Protein AF-A0A6B3GQD0-F1 (afdb_monomer_lite)

Structure (mmCIF, N/CA/C/O backbone):
data_AF-A0A6B3GQD0-F1
#
_entry.id   AF-A0A6B3GQD0-F1
#
loop_
_atom_site.group_PDB
_atom_site.id
_atom_site.type_symbol
_atom_site.label_atom_id
_atom_site.label_alt_id
_atom_site.label_comp_id
_atom_site.label_asym_id
_atom_site.label_entity_id
_atom_site.label_seq_id
_atom_site.pdbx_PDB_ins_code
_atom_site.Cartn_x
_atom_site.Cartn_y
_atom_site.Cartn_z
_atom_site.occupancy
_atom_site.B_iso_or_equiv
_atom_site.auth_seq_id
_atom_site.auth_comp_id
_atom_site.auth_asym_id
_atom_site.auth_atom_id
_atom_site.pdbx_PDB_model_num
ATOM 1 N N . ASP A 1 1 ? 6.785 -3.599 -25.875 1.00 82.19 1 ASP A N 1
ATOM 2 C CA . ASP A 1 1 ? 7.015 -3.813 -24.430 1.00 82.19 1 ASP A CA 1
ATOM 3 C C . ASP A 1 1 ? 6.351 -2.743 -23.592 1.00 82.19 1 ASP A C 1
ATOM 5 O O . ASP A 1 1 ? 6.045 -1.674 -24.110 1.00 82.19 1 ASP A O 1
ATOM 9 N N . ALA A 1 2 ? 6.107 -3.035 -22.313 1.00 88.50 2 ALA A N 1
ATOM 10 C CA . ALA A 1 2 ? 5.593 -2.043 -21.376 1.00 88.50 2 ALA A CA 1
ATOM 11 C C . ALA A 1 2 ? 6.578 -0.868 -21.252 1.00 88.50 2 ALA A C 1
ATOM 13 O O . ALA A 1 2 ? 7.794 -1.078 -21.273 1.00 88.50 2 ALA A O 1
ATOM 14 N N . VAL A 1 3 ? 6.056 0.351 -21.131 1.00 95.31 3 VAL A N 1
ATOM 15 C CA . VAL A 1 3 ? 6.856 1.582 -20.969 1.00 95.31 3 VAL A CA 1
ATOM 16 C C . VAL A 1 3 ? 6.728 2.170 -19.569 1.00 95.31 3 VAL A C 1
ATOM 18 O O . VAL A 1 3 ? 7.648 2.821 -19.077 1.00 95.31 3 VAL A O 1
ATOM 21 N N . THR A 1 4 ? 5.599 1.916 -18.912 1.00 97.19 4 THR A N 1
ATOM 22 C CA . THR A 1 4 ? 5.364 2.279 -17.519 1.00 97.19 4 THR A CA 1
ATOM 23 C C . THR A 1 4 ? 4.686 1.128 -16.783 1.00 97.19 4 THR A C 1
ATOM 25 O O . THR A 1 4 ? 4.124 0.212 -17.391 1.00 97.19 4 THR A O 1
ATOM 28 N N . VAL A 1 5 ? 4.752 1.172 -15.457 1.00 97.50 5 VAL A N 1
ATOM 29 C CA . VAL A 1 5 ? 4.032 0.280 -14.552 1.00 97.50 5 VAL A CA 1
ATOM 30 C C . VAL A 1 5 ? 3.155 1.135 -13.650 1.00 97.50 5 VAL A C 1
ATOM 32 O O . VAL A 1 5 ? 3.593 2.143 -13.099 1.00 97.50 5 VAL A O 1
ATOM 35 N N . SER A 1 6 ? 1.903 0.736 -13.479 1.00 97.94 6 SER A N 1
ATOM 36 C CA . SER A 1 6 ? 1.034 1.296 -12.443 1.00 97.94 6 SER A CA 1
ATOM 37 C C . SER A 1 6 ? 0.806 0.256 -11.365 1.00 97.94 6 SER A C 1
ATOM 39 O O . SER A 1 6 ? 0.673 -0.922 -11.667 1.00 97.94 6 SER A O 1
ATOM 41 N N . ALA A 1 7 ? 0.735 0.667 -10.107 1.00 97.94 7 ALA A N 1
ATOM 42 C CA . ALA A 1 7 ? 0.482 -0.230 -8.996 1.00 97.94 7 ALA A CA 1
ATOM 43 C C . ALA A 1 7 ? -0.568 0.350 -8.050 1.00 97.94 7 ALA A C 1
ATOM 45 O O . ALA A 1 7 ? -0.645 1.561 -7.837 1.00 97.94 7 ALA A O 1
ATOM 46 N N . GLN A 1 8 ? -1.397 -0.520 -7.492 1.00 97.38 8 GLN A N 1
ATOM 47 C CA . GLN A 1 8 ? -2.456 -0.171 -6.554 1.00 97.38 8 GLN A CA 1
ATOM 48 C C . GLN A 1 8 ? -2.444 -1.151 -5.394 1.00 97.38 8 GLN A C 1
ATOM 50 O O . GLN A 1 8 ? -2.115 -2.322 -5.572 1.00 97.38 8 GLN A O 1
ATOM 55 N N . ALA A 1 9 ? -2.811 -0.675 -4.213 1.00 95.81 9 ALA A N 1
ATOM 56 C CA . ALA A 1 9 ? -3.029 -1.533 -3.065 1.00 95.81 9 ALA A CA 1
ATOM 57 C C . ALA A 1 9 ? -4.150 -0.995 -2.184 1.00 95.81 9 ALA A C 1
ATOM 59 O O . ALA A 1 9 ? -4.331 0.216 -2.051 1.00 95.81 9 ALA A O 1
ATOM 60 N N . ASN A 1 10 ? -4.856 -1.908 -1.539 1.00 94.12 10 ASN A N 1
ATOM 61 C CA . ASN A 1 10 ? -5.757 -1.630 -0.433 1.00 94.12 10 ASN A CA 1
ATOM 62 C C . ASN A 1 10 ? -5.255 -2.377 0.797 1.00 94.12 10 ASN A C 1
ATOM 64 O O . ASN A 1 10 ? -4.751 -3.495 0.702 1.00 94.12 10 ASN A O 1
ATOM 68 N N . VAL A 1 11 ? -5.369 -1.721 1.946 1.00 94.62 11 VAL A N 1
ATOM 69 C CA . VAL A 1 11 ? -5.119 -2.315 3.258 1.00 94.62 11 VAL A CA 1
ATOM 70 C C . VAL A 1 11 ? -6.342 -2.046 4.100 1.00 94.62 11 VAL A C 1
ATOM 72 O O . VAL A 1 11 ? -6.678 -0.878 4.327 1.00 94.62 11 VAL A O 1
ATOM 75 N N . GLU A 1 12 ? -6.975 -3.117 4.551 1.00 93.12 12 GLU A N 1
ATOM 76 C CA . GLU A 1 12 ? -8.096 -3.065 5.472 1.00 93.12 12 GLU A CA 1
ATOM 77 C C . GLU A 1 12 ? -7.634 -3.409 6.884 1.00 93.12 12 GLU A C 1
ATOM 79 O O . GLU A 1 12 ? -6.875 -4.357 7.108 1.00 93.12 12 GLU A O 1
ATOM 84 N N . LEU A 1 13 ? -8.043 -2.567 7.827 1.00 91.00 13 LEU A N 1
ATOM 85 C CA . LEU A 1 13 ? -7.645 -2.624 9.221 1.00 91.00 13 LEU A CA 1
ATOM 86 C C . LEU A 1 13 ? -8.886 -2.592 10.102 1.00 91.00 13 LEU A C 1
ATOM 88 O O . LEU A 1 13 ? -9.782 -1.780 9.886 1.00 91.00 13 LEU A O 1
ATOM 92 N N . THR A 1 14 ? -8.894 -3.392 11.158 1.00 87.31 14 THR A N 1
ATOM 93 C CA . THR A 1 14 ? -9.981 -3.396 12.145 1.00 87.31 14 THR A CA 1
ATOM 94 C C . THR A 1 14 ? -9.409 -3.188 13.537 1.00 87.31 14 THR A C 1
ATOM 96 O O . THR A 1 14 ? -8.374 -3.767 13.873 1.00 87.31 14 THR A O 1
ATOM 99 N N . THR A 1 15 ? -10.070 -2.368 14.358 1.00 86.50 15 THR A N 1
ATOM 100 C CA . THR A 1 15 ? -9.661 -2.158 15.754 1.00 86.50 15 THR A CA 1
ATOM 101 C C . THR A 1 15 ? -10.018 -3.359 16.633 1.00 86.50 15 THR A C 1
ATOM 103 O O . THR A 1 15 ? -11.039 -4.017 16.456 1.00 86.50 15 THR A O 1
ATOM 106 N N . CYS A 1 16 ? -9.141 -3.645 17.592 1.00 81.50 16 CYS A N 1
ATOM 107 C CA . CYS A 1 16 ? -9.175 -4.812 18.467 1.00 81.50 16 CYS A CA 1
ATOM 108 C C . CYS A 1 16 ? -9.354 -4.394 19.933 1.00 81.50 16 CYS A C 1
ATOM 110 O O . CYS A 1 16 ? -8.446 -4.581 20.744 1.00 81.50 16 CYS A O 1
ATOM 112 N N . TYR A 1 17 ? -10.488 -3.796 20.292 1.00 78.44 17 TYR A N 1
ATOM 113 C CA . TYR A 1 17 ? -10.775 -3.485 21.697 1.00 78.44 17 TYR A CA 1
ATOM 114 C C . TYR A 1 17 ? -11.616 -4.585 22.358 1.00 78.44 17 TYR A C 1
ATOM 116 O O . TYR A 1 17 ? -12.281 -5.385 21.687 1.00 78.44 17 TYR A O 1
ATOM 124 N N . GLN A 1 18 ? -11.577 -4.631 23.692 1.00 75.06 18 GLN A N 1
ATOM 125 C CA . GLN A 1 18 ? -12.313 -5.613 24.490 1.00 75.06 18 GLN A CA 1
ATOM 126 C C . GLN A 1 18 ? -13.819 -5.595 24.172 1.00 75.06 18 GLN A C 1
ATOM 128 O O . GLN A 1 18 ? -14.444 -4.538 24.149 1.00 75.06 18 GLN A O 1
ATOM 133 N N . GLY A 1 19 ? -14.405 -6.778 23.965 1.00 71.00 19 GLY A N 1
ATOM 134 C CA . GLY A 1 19 ? -15.822 -6.938 23.615 1.00 71.00 19 GLY A CA 1
ATOM 135 C C . GLY A 1 19 ? -16.091 -7.095 22.115 1.00 71.00 19 GLY A C 1
ATOM 136 O O . GLY A 1 19 ? -17.223 -7.385 21.739 1.00 71.00 19 GLY A O 1
ATOM 137 N N . THR A 1 20 ? -15.068 -6.971 21.264 1.00 72.06 20 THR A N 1
ATOM 138 C CA . THR A 1 20 ? -15.163 -7.305 19.834 1.00 72.06 20 THR A CA 1
ATOM 139 C C . THR A 1 20 ? -14.642 -8.721 19.569 1.00 72.06 20 THR A C 1
ATOM 141 O O . THR A 1 20 ? -13.646 -9.146 20.153 1.00 72.06 20 THR A O 1
ATOM 144 N N . ALA A 1 21 ? -15.294 -9.460 18.667 1.00 73.81 21 ALA A N 1
ATOM 145 C CA . ALA A 1 21 ? -14.831 -10.779 18.208 1.00 73.81 21 ALA A CA 1
ATOM 146 C C . ALA A 1 21 ? -13.751 -10.685 17.110 1.00 73.81 21 ALA A C 1
ATOM 148 O O . ALA A 1 21 ? -13.367 -11.685 16.508 1.00 73.81 21 ALA A O 1
ATOM 149 N N . SER A 1 22 ? -13.288 -9.470 16.812 1.00 67.75 22 SER A N 1
ATOM 150 C CA . SER A 1 22 ? -12.495 -9.170 15.626 1.00 67.75 22 SER A CA 1
ATOM 151 C C . SER A 1 22 ? -11.075 -9.725 15.682 1.00 67.75 22 SER A C 1
ATOM 153 O O . SER A 1 22 ? -10.498 -9.959 14.621 1.00 67.75 22 SER A O 1
ATOM 155 N N . CYS A 1 23 ? -10.506 -9.932 16.874 1.00 71.56 23 CYS A N 1
ATOM 156 C CA . CYS A 1 23 ? -9.085 -10.236 17.056 1.00 71.56 23 CYS A CA 1
ATOM 157 C C . CYS A 1 23 ? -8.861 -11.429 17.991 1.00 71.56 23 CYS A C 1
ATOM 159 O O . CYS A 1 23 ? -9.716 -11.768 18.808 1.00 71.56 23 CYS A O 1
ATOM 161 N N . ALA A 1 24 ? -7.713 -12.095 17.841 1.00 67.81 24 ALA A N 1
ATOM 162 C CA . ALA A 1 24 ? -7.406 -13.310 18.588 1.00 67.81 24 ALA A CA 1
ATOM 163 C C . ALA A 1 24 ? -7.325 -13.039 20.099 1.00 67.81 24 ALA A C 1
ATOM 165 O O . ALA A 1 24 ? -6.769 -12.030 20.529 1.00 67.81 24 ALA A O 1
ATOM 166 N N . SER A 1 25 ? -7.800 -13.989 20.908 1.00 64.06 25 SER A N 1
ATOM 167 C CA . SER A 1 25 ? -7.776 -13.911 22.379 1.00 64.06 25 SER A CA 1
ATOM 168 C C . SER A 1 25 ? -6.368 -13.808 22.976 1.00 64.06 25 SER A C 1
ATOM 170 O O . SER A 1 25 ? -6.216 -13.361 24.108 1.00 64.06 25 SER A O 1
ATOM 172 N N . ALA A 1 26 ? -5.341 -14.208 22.220 1.00 66.19 26 ALA A N 1
ATOM 173 C CA . ALA A 1 26 ? -3.937 -14.114 22.613 1.00 66.19 26 ALA A CA 1
ATOM 174 C C . ALA A 1 26 ? -3.324 -12.712 22.407 1.00 66.19 26 ALA A C 1
ATOM 176 O O . ALA A 1 26 ? -2.175 -12.487 22.782 1.00 66.19 26 ALA A O 1
ATOM 177 N N . MET A 1 27 ? -4.048 -11.773 21.791 1.00 64.94 27 MET A N 1
ATOM 178 C CA . MET A 1 27 ? -3.584 -10.394 21.632 1.00 64.94 27 MET A CA 1
ATOM 179 C C . MET A 1 27 ? -3.846 -9.595 22.911 1.00 64.94 27 MET A C 1
ATOM 181 O O . MET A 1 27 ? -4.809 -9.854 23.631 1.00 64.94 27 MET A O 1
ATOM 185 N N . GLN A 1 28 ? -3.000 -8.600 23.193 1.00 63.53 28 GLN A N 1
ATOM 186 C CA . GLN A 1 28 ? -3.246 -7.664 24.291 1.00 63.53 28 GLN A CA 1
ATOM 187 C C . GLN A 1 28 ? -4.587 -6.958 24.061 1.00 63.53 28 GLN A C 1
ATOM 189 O O . GLN A 1 28 ? -4.739 -6.180 23.121 1.00 63.53 28 GLN A O 1
ATOM 194 N N . ALA A 1 29 ? -5.565 -7.272 24.908 1.00 64.88 29 ALA A N 1
ATOM 195 C CA . ALA A 1 29 ? -6.868 -6.636 24.894 1.00 64.88 29 ALA A CA 1
ATOM 196 C C . ALA A 1 29 ? -6.781 -5.319 25.666 1.00 64.88 29 ALA A C 1
ATOM 198 O O . ALA A 1 29 ? -6.451 -5.303 26.852 1.00 64.88 29 ALA A O 1
ATOM 199 N N . TYR A 1 30 ? -7.090 -4.217 24.991 1.00 69.31 30 TYR A N 1
ATOM 200 C CA . TYR A 1 30 ? -7.183 -2.906 25.617 1.00 69.31 30 TYR A CA 1
ATOM 201 C C . TYR A 1 30 ? -8.659 -2.518 25.797 1.00 69.31 30 TYR A C 1
ATOM 203 O O . TYR A 1 30 ? -9.490 -2.841 24.937 1.00 69.31 30 TYR A O 1
ATOM 211 N N . PRO A 1 31 ? -9.017 -1.824 26.894 1.00 73.44 31 PRO A N 1
ATOM 212 C CA . PRO A 1 31 ? -10.320 -1.185 27.005 1.00 73.44 31 PRO A CA 1
ATOM 213 C C . PRO A 1 31 ? -10.542 -0.209 25.846 1.00 73.44 31 PRO A C 1
ATOM 215 O O . PRO A 1 31 ? -9.596 0.390 25.325 1.00 73.44 31 PRO A O 1
ATOM 218 N N . ARG A 1 32 ? -11.804 -0.011 25.463 1.00 74.88 32 ARG A N 1
ATOM 219 C CA . ARG A 1 32 ? -12.193 1.006 24.477 1.00 74.88 32 ARG A CA 1
ATOM 220 C C . ARG A 1 32 ? -11.742 2.403 24.945 1.00 74.88 32 ARG A C 1
ATOM 222 O O . ARG A 1 32 ? -11.802 2.684 26.139 1.00 74.88 32 ARG A O 1
ATOM 229 N N . GLY A 1 33 ? -11.325 3.287 24.026 1.00 72.44 33 GLY A N 1
ATOM 230 C CA . GLY A 1 33 ? -11.123 4.705 24.386 1.00 72.44 33 GLY A CA 1
ATOM 231 C C . GLY A 1 33 ? -10.044 5.525 23.667 1.00 72.44 33 GLY A C 1
ATOM 232 O O . GLY A 1 33 ? -9.920 6.709 23.960 1.00 72.44 33 GLY A O 1
ATOM 233 N N . ARG A 1 34 ? -9.257 4.975 22.730 1.00 78.44 34 ARG A N 1
ATOM 234 C CA . ARG A 1 34 ? -8.294 5.776 21.947 1.00 78.44 34 ARG A CA 1
ATOM 235 C C . ARG A 1 34 ? -8.182 5.295 20.510 1.00 78.44 34 ARG A C 1
ATOM 237 O O . ARG A 1 34 ? -7.719 4.182 20.293 1.00 78.44 34 ARG A O 1
ATOM 244 N N . ASN A 1 35 ? -8.521 6.157 19.553 1.00 88.06 35 ASN A N 1
ATOM 245 C CA . ASN A 1 35 ? -8.350 5.899 18.120 1.00 88.06 35 ASN A CA 1
ATOM 246 C C . ASN A 1 35 ? -6.963 5.319 17.821 1.00 88.06 35 ASN A C 1
ATOM 248 O O . ASN A 1 35 ? -5.959 5.815 18.343 1.00 88.06 35 ASN A O 1
ATOM 252 N N . ALA A 1 36 ? -6.911 4.282 16.990 1.00 89.94 36 ALA A N 1
ATOM 253 C CA . ALA A 1 36 ? -5.647 3.735 16.527 1.00 89.94 36 ALA A CA 1
ATOM 254 C C . ALA A 1 36 ? -5.039 4.674 15.484 1.00 89.94 36 ALA A C 1
ATOM 256 O O . ALA A 1 36 ? -5.746 5.193 14.625 1.00 89.94 36 ALA A O 1
ATOM 257 N N . VAL A 1 37 ? -3.727 4.871 15.535 1.00 93.00 37 VAL A N 1
ATOM 258 C CA . VAL A 1 37 ? -2.980 5.564 14.485 1.00 93.00 37 VAL A CA 1
ATOM 259 C C . VAL A 1 37 ? -2.060 4.553 13.829 1.00 93.00 37 VAL A C 1
ATOM 261 O O . VAL A 1 37 ? -1.264 3.899 14.506 1.00 93.00 37 VAL A O 1
ATOM 264 N N . VAL A 1 38 ? -2.176 4.419 12.514 1.00 94.69 38 VAL A N 1
ATOM 265 C CA . VAL A 1 38 ? -1.403 3.475 11.711 1.00 94.69 38 VAL A CA 1
ATOM 266 C C . VAL A 1 38 ? -0.752 4.221 10.559 1.00 94.69 38 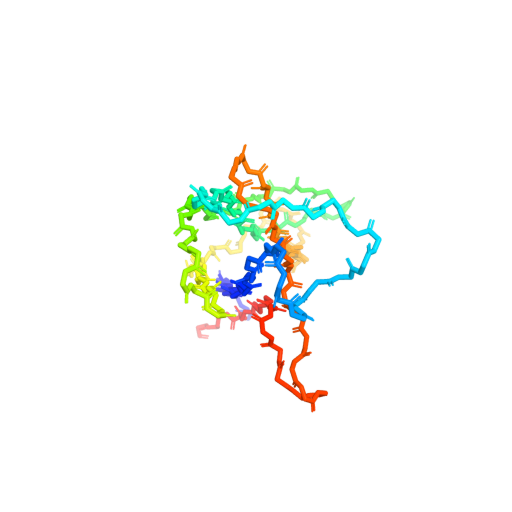VAL A C 1
ATOM 268 O O . VAL A 1 38 ? -1.419 4.940 9.821 1.00 94.69 38 VAL A O 1
ATOM 271 N N . HIS A 1 39 ? 0.547 4.015 10.385 1.00 96.75 39 HIS A N 1
ATOM 272 C CA . HIS A 1 39 ? 1.278 4.463 9.212 1.00 96.75 39 HIS A CA 1
ATOM 273 C C . HIS A 1 39 ? 1.304 3.343 8.174 1.00 96.75 39 HIS A C 1
ATOM 275 O O . HIS A 1 39 ? 1.653 2.201 8.487 1.00 96.75 39 HIS A O 1
ATOM 281 N N . THR A 1 40 ? 0.963 3.668 6.933 1.00 95.94 40 THR A N 1
ATOM 282 C CA . THR A 1 40 ? 1.022 2.743 5.798 1.00 95.94 40 THR A CA 1
ATOM 283 C C . THR A 1 40 ? 1.972 3.273 4.738 1.00 95.94 40 THR A C 1
ATOM 285 O O . THR A 1 40 ? 1.984 4.471 4.460 1.00 95.94 40 THR A O 1
ATOM 288 N N . ARG A 1 41 ? 2.761 2.386 4.128 1.00 96.88 41 ARG A N 1
ATOM 289 C CA . ARG A 1 41 ? 3.650 2.732 3.014 1.00 96.88 41 ARG A CA 1
ATOM 290 C C . ARG A 1 41 ? 3.595 1.661 1.938 1.00 96.88 41 ARG A C 1
ATOM 292 O O . ARG A 1 41 ? 3.847 0.493 2.209 1.00 96.88 41 ARG A O 1
ATOM 299 N N . PHE A 1 42 ? 3.270 2.072 0.725 1.00 97.81 42 PHE A N 1
ATOM 300 C CA . PHE A 1 42 ? 3.208 1.243 -0.466 1.00 97.81 42 PHE A CA 1
ATOM 301 C C . PHE A 1 42 ? 4.387 1.563 -1.373 1.00 97.81 42 PHE A C 1
ATOM 303 O O . PHE A 1 42 ? 4.638 2.734 -1.645 1.00 97.81 42 PHE A O 1
ATOM 310 N N . GLU A 1 43 ? 5.098 0.543 -1.836 1.00 98.12 43 GLU A N 1
ATOM 311 C CA . GLU A 1 43 ? 6.283 0.699 -2.670 1.00 98.12 43 GLU A CA 1
ATOM 312 C C . GLU 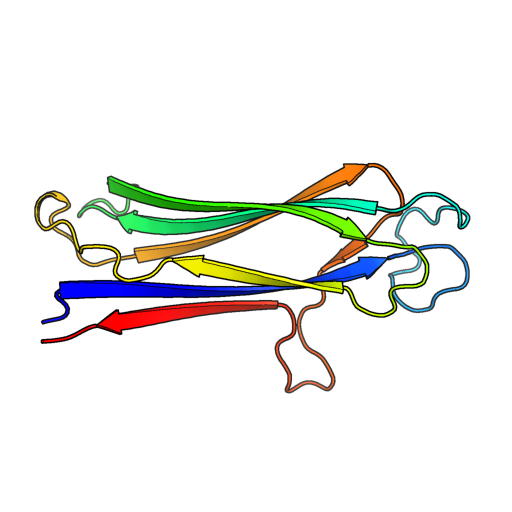A 1 43 ? 6.229 -0.203 -3.898 1.00 98.12 43 GLU A C 1
ATOM 314 O O . GLU A 1 43 ? 5.872 -1.381 -3.807 1.00 98.12 43 GLU A O 1
ATOM 319 N N . LEU A 1 44 ? 6.674 0.352 -5.023 1.00 98.38 44 LEU A N 1
ATOM 320 C CA . LEU A 1 44 ? 7.036 -0.374 -6.230 1.00 98.38 44 LEU A CA 1
ATOM 321 C C . LEU A 1 44 ? 8.544 -0.219 -6.434 1.00 98.38 44 LEU A C 1
ATOM 323 O O . LEU A 1 44 ? 9.042 0.895 -6.618 1.00 98.38 44 LEU A O 1
ATOM 327 N N . VAL A 1 45 ? 9.267 -1.334 -6.373 1.00 98.38 45 VAL A N 1
ATOM 328 C CA . VAL A 1 45 ? 10.728 -1.370 -6.468 1.00 98.38 45 VAL A CA 1
ATOM 329 C C . VAL A 1 45 ? 11.126 -2.079 -7.755 1.00 98.38 45 VAL A C 1
ATOM 331 O O . VAL A 1 45 ? 10.892 -3.276 -7.879 1.00 98.38 45 VAL A O 1
ATOM 334 N N . GLN A 1 46 ? 11.752 -1.376 -8.695 1.00 98.44 46 GLN A N 1
ATOM 335 C CA . GLN A 1 46 ? 12.413 -2.013 -9.831 1.00 98.44 46 GLN A CA 1
ATOM 336 C C . GLN A 1 46 ? 13.748 -2.590 -9.363 1.00 98.44 46 GLN A C 1
ATOM 338 O O . GLN A 1 46 ? 14.541 -1.901 -8.709 1.00 98.44 46 GLN A O 1
ATOM 343 N N . LEU A 1 47 ? 13.987 -3.857 -9.679 1.00 98.56 47 LEU A N 1
ATOM 344 C CA . LEU A 1 47 ? 15.218 -4.557 -9.338 1.00 98.56 47 LEU A CA 1
ATOM 345 C C . LEU A 1 47 ? 16.234 -4.432 -10.475 1.00 98.56 47 LEU A C 1
ATOM 347 O O . LEU A 1 47 ? 15.865 -4.238 -11.632 1.00 98.56 47 LEU A O 1
ATOM 351 N N . ASN A 1 48 ? 17.519 -4.541 -10.148 1.00 97.88 48 ASN A N 1
ATOM 352 C CA . ASN A 1 48 ? 18.571 -4.711 -11.146 1.00 97.88 48 ASN A CA 1
ATOM 353 C C . ASN A 1 48 ? 18.786 -6.193 -11.502 1.00 97.88 48 ASN A C 1
ATOM 355 O O . ASN A 1 48 ? 18.137 -7.078 -10.948 1.00 97.88 48 ASN A O 1
ATOM 359 N N . ALA A 1 49 ? 19.730 -6.474 -12.403 1.00 96.75 49 ALA A N 1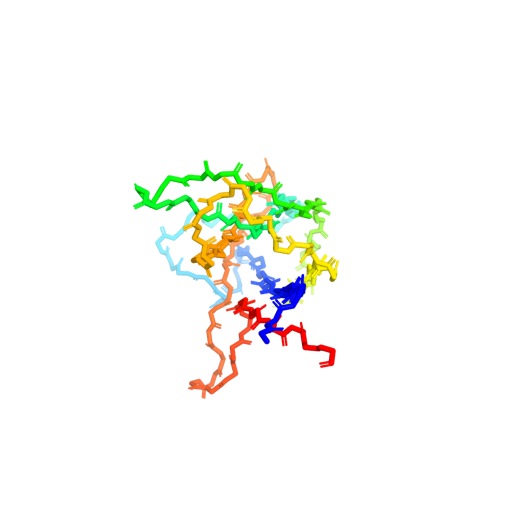
ATOM 360 C CA . ALA A 1 49 ? 20.083 -7.838 -12.822 1.00 96.75 49 ALA A CA 1
ATOM 361 C C . ALA A 1 49 ? 20.647 -8.746 -11.702 1.00 96.75 49 ALA A C 1
ATOM 363 O O . ALA A 1 49 ? 20.825 -9.938 -11.920 1.00 96.75 49 ALA A O 1
ATOM 364 N N . ALA A 1 50 ? 20.940 -8.198 -10.518 1.00 97.38 50 ALA A N 1
ATOM 365 C CA . ALA A 1 50 ? 21.388 -8.939 -9.337 1.00 97.38 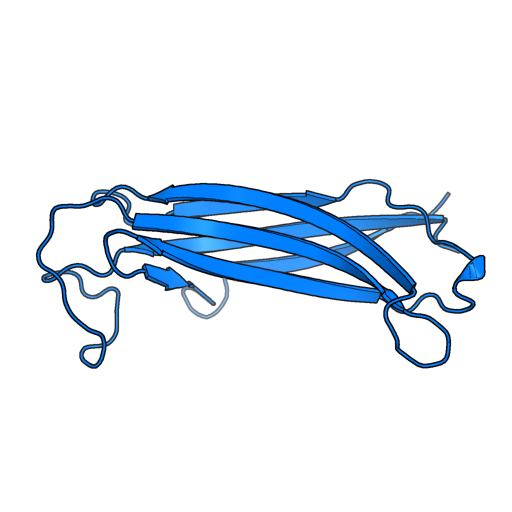50 ALA A CA 1
ATOM 366 C C . ALA A 1 50 ? 20.301 -9.011 -8.243 1.00 97.38 50 ALA A C 1
ATOM 368 O O . ALA A 1 50 ? 20.633 -9.192 -7.070 1.00 97.38 50 ALA A O 1
ATOM 369 N N . ASP A 1 51 ? 19.032 -8.789 -8.608 1.00 96.75 51 ASP A N 1
ATOM 370 C CA . ASP A 1 51 ? 17.854 -8.787 -7.727 1.00 96.75 51 ASP A CA 1
ATOM 371 C C . ASP A 1 51 ? 17.927 -7.799 -6.547 1.00 96.75 51 ASP A C 1
ATOM 373 O O . ASP A 1 51 ? 17.275 -7.962 -5.514 1.00 96.75 51 ASP A O 1
ATOM 377 N N . ARG A 1 52 ? 18.708 -6.720 -6.688 1.00 97.56 52 ARG A N 1
ATOM 378 C CA . ARG A 1 52 ? 18.787 -5.634 -5.699 1.00 97.56 52 ARG A CA 1
ATOM 379 C C . ARG A 1 52 ? 17.913 -4.467 -6.125 1.00 97.56 52 ARG A C 1
ATOM 381 O O . ARG A 1 52 ? 17.741 -4.219 -7.315 1.00 97.56 52 ARG A O 1
ATOM 388 N N . ALA A 1 53 ? 17.418 -3.707 -5.151 1.00 98.06 53 ALA A N 1
ATOM 389 C CA . ALA A 1 53 ? 16.677 -2.479 -5.422 1.00 98.06 53 ALA A CA 1
ATOM 390 C C . ALA A 1 53 ? 17.512 -1.517 -6.287 1.00 98.06 53 ALA A C 1
ATOM 392 O O . ALA A 1 53 ? 18.632 -1.162 -5.920 1.00 98.06 53 ALA A O 1
ATOM 393 N N . CYS A 1 54 ? 16.952 -1.106 -7.424 1.00 98.44 54 CYS A N 1
ATOM 394 C CA . CYS A 1 54 ? 17.543 -0.142 -8.348 1.00 98.44 54 CYS A CA 1
ATOM 395 C C . CYS A 1 54 ? 16.807 1.203 -8.283 1.00 98.44 54 CYS A C 1
ATOM 397 O O . CYS A 1 54 ? 17.419 2.241 -8.033 1.00 98.44 54 CYS A O 1
ATOM 399 N N . ARG A 1 55 ? 15.477 1.179 -8.442 1.00 98.06 55 ARG A N 1
ATOM 400 C CA . ARG A 1 55 ? 14.594 2.347 -8.308 1.00 98.06 55 ARG A CA 1
ATOM 401 C C . ARG A 1 55 ? 13.420 2.010 -7.409 1.00 98.06 55 ARG A C 1
ATOM 403 O O . ARG A 1 55 ? 12.840 0.938 -7.537 1.00 98.06 55 ARG A O 1
ATOM 410 N N . THR A 1 56 ? 13.048 2.943 -6.540 1.00 98.06 56 THR A N 1
ATOM 411 C CA . THR A 1 56 ? 11.916 2.786 -5.623 1.00 98.06 56 THR A CA 1
ATOM 412 C C . THR A 1 56 ? 10.983 3.971 -5.768 1.00 98.06 56 THR A C 1
ATOM 414 O O . THR A 1 56 ? 11.397 5.115 -5.593 1.00 98.06 56 THR A O 1
ATOM 417 N N . HIS A 1 57 ? 9.714 3.683 -6.028 1.00 98.25 57 HIS A N 1
ATOM 418 C CA . HIS A 1 57 ? 8.625 4.648 -5.960 1.00 98.25 57 HIS A CA 1
ATOM 419 C C . HIS A 1 57 ? 7.725 4.279 -4.790 1.00 98.25 57 HIS A C 1
ATOM 421 O O . HIS A 1 57 ? 7.477 3.097 -4.555 1.00 98.25 57 HIS A O 1
ATOM 427 N N . GLN A 1 58 ? 7.250 5.277 -4.044 1.00 97.75 58 GLN A N 1
ATOM 428 C CA . GLN A 1 58 ? 6.483 5.034 -2.829 1.00 97.75 58 GLN A CA 1
ATOM 429 C C . GLN A 1 58 ? 5.321 6.007 -2.647 1.00 97.75 58 GLN A C 1
ATOM 431 O O . GLN A 1 58 ? 5.386 7.161 -3.065 1.00 97.75 58 GLN A O 1
ATOM 436 N N . PHE A 1 59 ? 4.289 5.530 -1.963 1.00 97.44 59 PHE A N 1
ATOM 437 C CA . PHE A 1 59 ? 3.177 6.307 -1.435 1.00 97.44 59 PHE A CA 1
ATOM 438 C C . PHE A 1 59 ? 3.045 5.988 0.054 1.00 97.44 59 PHE A C 1
ATOM 440 O O . PHE A 1 59 ? 3.001 4.816 0.424 1.00 97.44 59 PHE A O 1
ATOM 447 N N . ALA A 1 60 ? 2.985 7.002 0.912 1.00 96.25 60 ALA A N 1
ATOM 448 C CA . ALA A 1 60 ? 2.847 6.819 2.353 1.00 96.25 60 ALA A CA 1
ATOM 449 C C . ALA A 1 60 ? 1.679 7.645 2.892 1.00 96.25 60 ALA A C 1
ATOM 451 O O . ALA A 1 60 ? 1.427 8.749 2.412 1.00 96.25 60 ALA A O 1
ATOM 452 N N . ALA A 1 61 ? 0.979 7.106 3.885 1.00 95.25 61 ALA A N 1
ATOM 453 C CA . ALA A 1 61 ? -0.156 7.762 4.516 1.00 95.25 61 ALA A CA 1
ATOM 454 C C . ALA A 1 61 ? -0.294 7.341 5.981 1.00 95.25 61 ALA A C 1
ATOM 456 O O . ALA A 1 61 ? -0.224 6.150 6.300 1.00 95.25 61 ALA A O 1
ATOM 457 N N . ASP A 1 62 ? -0.565 8.320 6.841 1.00 94.00 62 ASP A N 1
ATOM 458 C CA . ASP A 1 62 ? -1.038 8.093 8.203 1.00 94.00 62 ASP A CA 1
ATOM 459 C C . ASP A 1 62 ? -2.560 7.973 8.213 1.00 94.00 62 ASP A C 1
ATOM 461 O O . ASP A 1 62 ? -3.267 8.670 7.480 1.00 94.00 62 ASP A O 1
ATOM 465 N N . ARG A 1 63 ? -3.074 7.076 9.051 1.00 90.56 63 ARG A N 1
ATOM 466 C CA . ARG A 1 63 ? -4.506 6.834 9.208 1.00 90.56 63 ARG A CA 1
ATOM 467 C C . ARG A 1 63 ? -4.871 6.804 10.676 1.00 90.56 63 ARG A C 1
ATOM 469 O O . ARG A 1 63 ? -4.281 6.052 11.449 1.00 90.56 63 ARG A O 1
ATOM 476 N N . THR A 1 64 ? -5.888 7.578 11.021 1.00 91.69 64 THR A N 1
ATOM 477 C CA . THR A 1 64 ? -6.560 7.498 12.315 1.00 91.69 64 THR A CA 1
ATOM 478 C C . THR A 1 64 ? -7.802 6.637 12.148 1.00 91.69 64 THR A C 1
ATOM 480 O O . THR A 1 64 ? -8.703 6.993 11.393 1.00 91.69 64 THR A O 1
ATOM 483 N N . ILE A 1 65 ? -7.843 5.506 12.840 1.00 89.62 65 ILE A N 1
ATOM 484 C CA . ILE A 1 65 ? -8.966 4.574 12.844 1.00 89.62 65 ILE A CA 1
ATOM 485 C C . ILE A 1 65 ? -9.745 4.799 14.133 1.00 89.62 65 ILE A C 1
ATOM 487 O O . ILE A 1 65 ? -9.207 4.634 15.234 1.00 89.62 65 ILE A O 1
ATOM 491 N N . THR A 1 66 ? -10.997 5.216 13.989 1.00 84.75 66 THR A N 1
ATOM 492 C CA . THR A 1 66 ? -11.903 5.410 15.120 1.00 84.75 66 THR A CA 1
ATOM 493 C C . THR A 1 66 ? -12.354 4.069 15.691 1.00 84.75 66 THR A C 1
ATOM 495 O O . THR A 1 66 ? -12.290 3.030 15.034 1.00 84.75 66 THR A O 1
ATOM 498 N N . ASP A 1 67 ? -12.790 4.080 16.942 1.00 70.38 67 ASP A N 1
ATOM 499 C CA . ASP A 1 67 ? -13.269 2.896 17.658 1.00 70.38 67 ASP A CA 1
ATOM 500 C C . ASP A 1 67 ? -14.645 2.393 17.178 1.00 70.38 67 ASP A C 1
ATOM 502 O O . ASP A 1 67 ? -14.964 1.221 17.365 1.00 70.38 67 ASP A O 1
ATOM 506 N N . ASP A 1 68 ? -15.431 3.240 16.511 1.00 69.06 68 ASP A N 1
ATOM 507 C CA . ASP A 1 68 ? -16.674 2.844 15.830 1.00 69.06 68 ASP A CA 1
ATOM 508 C C . ASP A 1 68 ? -16.442 2.184 14.455 1.00 69.06 68 ASP A C 1
ATOM 510 O O . ASP A 1 68 ? -17.379 1.665 13.843 1.00 69.06 68 ASP A O 1
ATOM 514 N N . ALA A 1 69 ? -15.212 2.193 13.932 1.00 65.50 69 ALA A N 1
ATOM 515 C CA . ALA A 1 69 ? -14.926 1.606 12.628 1.00 65.50 69 ALA A CA 1
ATOM 516 C C . ALA A 1 69 ? -14.904 0.068 12.711 1.00 65.50 69 ALA A C 1
ATOM 518 O O . ALA A 1 69 ? -13.959 -0.524 13.235 1.00 65.50 69 ALA A O 1
ATOM 519 N N . HIS A 1 70 ? -15.932 -0.574 12.145 1.00 71.50 70 HIS A N 1
ATOM 520 C CA . HIS A 1 70 ? -16.011 -2.036 12.010 1.00 71.50 70 HIS A CA 1
ATOM 521 C C . HIS A 1 70 ? -14.994 -2.583 10.989 1.00 71.50 70 HIS A C 1
ATOM 523 O O . HIS A 1 70 ? -14.494 -3.683 11.180 1.00 71.50 70 HIS A O 1
ATOM 529 N N . HIS A 1 71 ? -14.654 -1.788 9.963 1.00 83.19 71 HIS A N 1
ATOM 530 C CA . HIS A 1 71 ? -13.573 -2.014 8.996 1.00 83.19 71 HIS A CA 1
ATOM 531 C C . HIS A 1 71 ? -13.071 -0.661 8.475 1.00 83.19 71 HIS A C 1
ATOM 533 O O . HIS A 1 71 ? -13.869 0.178 8.051 1.00 83.19 71 HIS A O 1
ATOM 539 N N . ALA A 1 72 ? -11.760 -0.428 8.497 1.00 89.00 72 ALA A N 1
ATOM 540 C CA . ALA A 1 72 ? -11.129 0.786 7.992 1.00 89.00 72 ALA A CA 1
ATOM 541 C C . ALA A 1 72 ? -10.209 0.453 6.818 1.00 89.00 72 ALA A C 1
ATOM 543 O O . ALA A 1 72 ? -9.078 -0.007 6.988 1.00 89.00 72 ALA A O 1
ATOM 544 N N . VAL A 1 73 ? -10.701 0.717 5.610 1.00 91.50 73 VAL A N 1
ATOM 545 C CA . VAL A 1 73 ? -9.940 0.530 4.376 1.00 91.50 73 VAL A CA 1
ATOM 546 C C . VAL A 1 73 ? -9.166 1.793 4.064 1.00 91.50 73 VAL A C 1
ATOM 548 O O . VAL A 1 73 ? -9.675 2.907 4.195 1.00 91.50 73 VAL A O 1
ATOM 551 N N . GLY A 1 74 ? -7.959 1.642 3.542 1.00 92.25 74 GLY A N 1
ATOM 552 C CA . GLY A 1 74 ? -7.449 2.712 2.712 1.00 92.25 74 GLY A CA 1
ATOM 553 C C . GLY A 1 74 ? -6.593 2.242 1.563 1.00 92.25 74 GLY A C 1
ATOM 554 O O . GLY A 1 74 ? -5.992 1.165 1.574 1.00 92.25 74 GLY A O 1
ATOM 555 N N . TYR A 1 75 ? -6.527 3.138 0.594 1.00 94.38 75 TYR A N 1
ATOM 556 C CA . TYR A 1 75 ? -6.070 2.878 -0.751 1.00 94.38 75 TYR A CA 1
ATOM 557 C C . TYR A 1 75 ? -4.755 3.603 -1.017 1.00 94.38 75 TYR A C 1
ATOM 559 O O . TYR A 1 75 ? -4.517 4.699 -0.507 1.00 94.38 75 TYR A O 1
ATOM 567 N N . SER A 1 76 ? -3.920 2.977 -1.832 1.00 96.50 76 SER A N 1
ATOM 568 C CA . SER A 1 76 ? -2.632 3.488 -2.280 1.00 96.50 76 SER A CA 1
ATOM 569 C C . SER A 1 76 ? -2.528 3.287 -3.784 1.00 96.50 76 SER A C 1
ATOM 571 O O . SER A 1 76 ? -2.952 2.256 -4.310 1.00 96.50 76 SER A O 1
ATOM 573 N N . LYS A 1 77 ? -1.944 4.261 -4.481 1.00 96.88 77 LYS A N 1
ATOM 574 C CA . LYS A 1 77 ? -1.754 4.205 -5.931 1.00 96.88 77 LYS A CA 1
ATOM 575 C C . LYS A 1 77 ? -0.417 4.824 -6.323 1.00 96.88 77 LYS A C 1
ATOM 577 O O . LYS A 1 77 ? -0.066 5.902 -5.856 1.00 96.88 77 LYS A O 1
ATOM 582 N N . LEU A 1 78 ? 0.285 4.148 -7.222 1.00 98.00 78 LEU A N 1
ATOM 583 C CA . LEU A 1 78 ? 1.442 4.631 -7.967 1.00 98.00 78 LEU A CA 1
ATOM 584 C C . LEU A 1 78 ? 1.068 4.533 -9.447 1.00 98.00 78 LEU A C 1
ATOM 586 O O . LEU A 1 78 ? 0.761 3.445 -9.923 1.00 98.00 78 LEU A O 1
ATOM 590 N N . SER A 1 79 ? 1.006 5.659 -10.155 1.00 97.06 79 SER A N 1
ATOM 591 C CA . SER A 1 79 ? 0.554 5.688 -11.555 1.00 97.06 79 SER A CA 1
ATOM 592 C C . SER A 1 79 ? 1.719 6.008 -12.470 1.00 97.06 79 SER A C 1
ATOM 594 O O . SER A 1 79 ? 2.544 6.849 -12.118 1.00 97.06 79 SER A O 1
ATOM 596 N N . ASP A 1 80 ? 1.743 5.359 -13.630 1.00 96.69 80 ASP A N 1
ATOM 597 C CA . ASP A 1 80 ? 2.639 5.691 -14.740 1.00 96.69 80 ASP A CA 1
ATOM 598 C C . ASP A 1 80 ? 4.118 5.767 -14.345 1.00 96.69 80 ASP A C 1
ATOM 600 O O . ASP A 1 80 ? 4.860 6.632 -14.807 1.00 96.69 80 ASP A O 1
ATOM 604 N N . ILE A 1 81 ? 4.555 4.835 -13.493 1.00 97.81 81 ILE A N 1
ATOM 605 C CA . ILE A 1 81 ? 5.946 4.742 -13.059 1.00 97.81 81 ILE A CA 1
ATOM 606 C C . ILE A 1 81 ? 6.801 4.294 -14.247 1.00 97.81 81 ILE A C 1
ATOM 608 O O . ILE A 1 81 ? 6.563 3.202 -14.768 1.00 97.81 81 ILE A O 1
ATOM 612 N N . PRO A 1 82 ? 7.781 5.096 -14.699 1.00 97.25 82 PRO A N 1
ATOM 613 C CA . PRO A 1 82 ? 8.640 4.714 -15.812 1.00 97.25 82 PRO A CA 1
ATOM 614 C C . PRO A 1 82 ? 9.440 3.451 -15.502 1.00 97.25 82 PRO A C 1
ATOM 616 O O . PRO A 1 82 ? 9.954 3.295 -14.394 1.00 97.25 82 PRO A O 1
ATOM 619 N N . ILE A 1 83 ? 9.575 2.572 -16.495 1.00 97.31 83 ILE A N 1
ATOM 620 C CA . ILE A 1 83 ? 10.546 1.477 -16.435 1.00 97.31 83 ILE A CA 1
ATOM 621 C C . ILE A 1 83 ? 11.918 2.069 -16.759 1.00 97.31 83 ILE A C 1
ATOM 623 O O . ILE A 1 83 ? 12.122 2.582 -17.858 1.00 97.31 83 ILE A O 1
ATOM 627 N N . ASP A 1 84 ? 12.848 2.025 -15.805 1.00 97.00 84 ASP A N 1
ATOM 628 C CA . ASP A 1 84 ? 14.202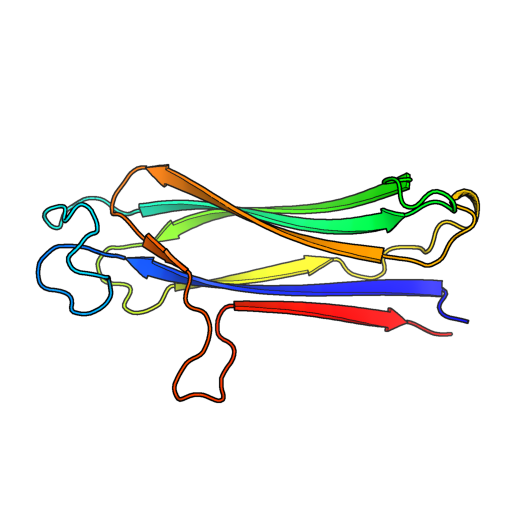 2.551 -15.993 1.00 97.00 84 ASP A CA 1
ATOM 629 C C . ASP A 1 84 ? 15.091 1.474 -16.628 1.00 97.00 84 ASP A C 1
ATOM 631 O O . ASP A 1 84 ? 15.482 0.504 -15.971 1.00 97.00 84 ASP A O 1
ATOM 635 N N . ASP A 1 85 ? 15.414 1.628 -17.913 1.00 96.06 85 ASP A N 1
ATOM 636 C CA . ASP A 1 85 ? 16.274 0.681 -18.631 1.00 96.06 85 ASP A CA 1
ATOM 637 C C . ASP A 1 85 ? 17.703 0.634 -18.047 1.00 96.06 85 ASP A C 1
ATOM 639 O O . ASP A 1 85 ? 18.382 -0.386 -18.181 1.00 96.06 85 ASP A O 1
ATOM 643 N N . ALA A 1 86 ? 18.149 1.666 -17.313 1.00 97.38 86 ALA A N 1
ATOM 644 C CA . ALA A 1 86 ? 19.449 1.658 -16.637 1.00 97.38 86 ALA A CA 1
ATOM 645 C C . ALA A 1 86 ? 19.534 0.608 -15.515 1.00 97.38 86 ALA A C 1
ATOM 647 O O . ALA A 1 86 ? 20.632 0.227 -15.108 1.00 97.38 86 ALA A O 1
ATOM 648 N N . CYS A 1 87 ? 18.396 0.093 -15.031 1.00 97.06 87 CYS A N 1
ATOM 649 C CA . CYS A 1 87 ? 18.382 -1.027 -14.091 1.00 97.06 87 CYS A CA 1
ATOM 650 C C . CYS A 1 87 ? 18.778 -2.360 -14.742 1.00 97.06 87 CYS A C 1
ATOM 652 O O . CYS A 1 87 ? 19.100 -3.312 -14.028 1.00 97.06 87 CYS A O 1
ATOM 654 N N . GLY A 1 88 ? 18.749 -2.457 -16.077 1.00 96.38 88 GLY A N 1
ATOM 655 C CA . GLY A 1 88 ? 19.104 -3.672 -16.815 1.00 96.38 88 GLY A CA 1
ATOM 656 C C . GLY A 1 88 ? 18.175 -4.866 -16.560 1.00 96.38 88 GLY A C 1
ATOM 657 O O . GLY A 1 88 ? 18.476 -5.979 -16.978 1.00 96.38 88 GLY A O 1
ATOM 658 N N . SER A 1 89 ? 17.060 -4.656 -15.859 1.00 95.88 89 SER A N 1
ATOM 659 C CA . SER A 1 89 ? 16.054 -5.663 -15.532 1.00 95.88 89 SER A CA 1
ATOM 660 C C . SER A 1 89 ? 14.674 -5.013 -15.466 1.00 95.88 89 SER A C 1
ATOM 662 O O . SER A 1 89 ? 14.534 -3.826 -15.161 1.00 95.88 89 SER A O 1
ATOM 664 N N . ARG A 1 90 ? 13.649 -5.812 -15.765 1.00 95.25 90 ARG A N 1
ATOM 665 C CA . ARG A 1 90 ? 12.227 -5.446 -15.690 1.00 95.25 90 ARG A CA 1
ATOM 666 C C . ARG A 1 90 ? 11.503 -6.242 -14.600 1.00 95.25 90 ARG A C 1
ATOM 668 O O . ARG A 1 90 ? 10.293 -6.436 -14.668 1.00 95.25 90 ARG A O 1
ATOM 675 N N . SER A 1 91 ? 12.253 -6.720 -13.611 1.00 96.94 91 SER A N 1
ATOM 676 C CA . SER A 1 91 ? 11.713 -7.347 -12.409 1.00 96.94 91 SER A CA 1
ATOM 677 C C . SER A 1 91 ? 11.299 -6.280 -11.403 1.00 96.94 91 SER A C 1
ATOM 679 O O . SER A 1 91 ? 12.029 -5.315 -11.169 1.00 96.94 91 SER A O 1
ATOM 681 N N . PHE A 1 92 ? 10.141 -6.472 -10.776 1.00 97.69 92 PHE A N 1
ATOM 682 C CA . PHE A 1 92 ? 9.602 -5.549 -9.784 1.00 97.69 92 PHE A CA 1
ATOM 683 C C . PHE A 1 92 ? 9.232 -6.286 -8.500 1.00 97.69 92 PHE A C 1
ATOM 685 O O . PHE A 1 92 ? 8.700 -7.394 -8.538 1.00 97.69 92 PHE A O 1
ATOM 692 N N . LEU A 1 93 ? 9.466 -5.637 -7.363 1.00 97.50 93 LEU A N 1
ATOM 693 C CA . LEU A 1 93 ? 8.976 -6.049 -6.057 1.00 97.50 93 LEU A CA 1
ATOM 694 C C . LEU A 1 93 ? 7.912 -5.057 -5.586 1.00 97.50 93 LEU A C 1
ATOM 696 O O . LEU A 1 93 ? 8.145 -3.847 -5.546 1.00 97.50 93 LEU A O 1
ATOM 700 N N . LEU A 1 94 ? 6.759 -5.587 -5.190 1.00 97.06 94 LEU A N 1
ATOM 701 C CA . LEU A 1 94 ? 5.691 -4.821 -4.566 1.00 97.06 94 LEU A CA 1
ATOM 702 C C . LEU A 1 94 ? 5.756 -4.998 -3.050 1.00 97.06 94 LEU A C 1
ATOM 704 O O . LEU A 1 94 ? 5.812 -6.130 -2.569 1.00 97.06 94 LEU A O 1
ATOM 708 N N . ARG A 1 95 ? 5.744 -3.902 -2.285 1.00 95.75 95 ARG A N 1
ATOM 709 C CA . ARG A 1 95 ? 5.764 -3.962 -0.815 1.00 95.75 95 ARG A CA 1
ATOM 710 C C . ARG A 1 95 ? 4.695 -3.077 -0.202 1.00 95.75 95 ARG A C 1
ATOM 712 O O . ARG A 1 95 ? 4.517 -1.931 -0.602 1.00 95.75 95 ARG A O 1
ATOM 719 N N . VAL A 1 96 ? 4.031 -3.601 0.821 1.00 94.56 96 VAL A N 1
ATOM 720 C CA . VAL A 1 96 ? 3.114 -2.853 1.680 1.00 94.56 96 VAL A CA 1
ATOM 721 C C . VAL A 1 96 ? 3.628 -2.966 3.109 1.00 94.56 96 VAL A C 1
ATOM 723 O O . VAL A 1 96 ? 3.772 -4.063 3.640 1.00 94.56 96 VAL A O 1
ATOM 726 N N . TYR A 1 97 ? 3.911 -1.828 3.728 1.00 95.06 97 TYR A N 1
ATOM 727 C CA . TYR A 1 97 ? 4.298 -1.715 5.125 1.00 95.06 97 TYR A CA 1
ATOM 728 C C . TYR A 1 97 ? 3.133 -1.161 5.930 1.00 95.06 97 TYR A C 1
ATOM 730 O O . TYR A 1 97 ? 2.503 -0.182 5.527 1.00 95.06 97 TYR A O 1
ATOM 738 N N . VAL A 1 98 ? 2.898 -1.758 7.093 1.00 94.62 98 VAL A N 1
ATOM 739 C CA . VAL A 1 98 ? 1.916 -1.300 8.075 1.00 94.62 98 VAL A CA 1
ATOM 740 C C . VAL A 1 98 ? 2.634 -1.173 9.411 1.00 94.62 98 VAL A C 1
ATOM 742 O O . VAL A 1 98 ? 3.230 -2.134 9.893 1.00 94.62 98 VAL A O 1
ATOM 745 N N . LYS A 1 99 ? 2.603 0.020 10.002 1.00 95.50 99 LYS A N 1
ATOM 746 C CA . LYS A 1 99 ? 3.184 0.302 11.315 1.00 95.50 99 LYS A CA 1
ATOM 747 C C . LYS A 1 99 ? 2.100 0.842 12.231 1.00 95.50 99 LYS A C 1
ATOM 749 O O . LYS A 1 99 ? 1.570 1.925 11.996 1.00 95.50 99 LYS A O 1
ATOM 754 N N . HIS A 1 100 ? 1.813 0.117 13.304 1.00 92.06 100 HIS A N 1
ATOM 755 C CA . HIS A 1 100 ? 1.023 0.648 14.410 1.00 92.06 100 HIS A CA 1
ATOM 756 C C . HIS A 1 100 ? 1.833 1.728 15.136 1.00 92.06 100 HIS A C 1
ATOM 758 O O . HIS A 1 100 ? 2.983 1.499 15.512 1.00 92.06 100 HIS A O 1
ATOM 764 N N . VAL A 1 101 ? 1.272 2.931 15.247 1.00 94.38 101 VAL A N 1
ATOM 765 C CA . VAL A 1 101 ? 1.941 4.098 15.839 1.00 94.38 101 VAL A CA 1
ATOM 766 C C . VAL A 1 101 ? 1.468 4.313 17.272 1.00 94.38 101 VAL A C 1
ATOM 768 O O . VAL A 1 101 ? 2.288 4.530 18.159 1.00 94.38 101 VAL A O 1
ATOM 771 N N . SER A 1 102 ? 0.153 4.289 17.506 1.00 90.56 102 SER A N 1
ATOM 772 C CA . SER A 1 102 ? -0.436 4.458 18.841 1.00 90.56 102 SER A CA 1
ATOM 773 C C . SER A 1 102 ? -1.913 4.041 18.875 1.00 90.56 102 SER A C 1
ATOM 775 O O . SER A 1 102 ? -2.502 3.768 17.831 1.00 90.56 102 SER A O 1
ATOM 777 N N . GLY A 1 103 ? -2.528 4.052 20.062 1.00 87.81 103 GLY A N 1
ATOM 778 C CA . GLY A 1 103 ? -3.967 3.821 20.246 1.00 87.81 103 GLY A CA 1
ATOM 779 C C . GLY A 1 103 ? -4.355 2.345 20.306 1.00 87.81 103 GLY A C 1
ATOM 780 O O . GLY A 1 103 ? -3.516 1.515 20.656 1.00 87.81 103 GLY A O 1
ATOM 781 N N . GLN A 1 104 ? -5.621 2.031 19.996 1.00 84.81 104 GLN A N 1
ATOM 782 C CA . GLN A 1 104 ? -6.120 0.648 19.992 1.00 84.81 104 GLN A CA 1
ATOM 783 C C . GLN A 1 104 ? -5.254 -0.268 19.123 1.00 84.81 104 GLN A C 1
ATOM 785 O O . GLN A 1 104 ? -4.772 0.139 18.065 1.00 84.81 104 GLN A O 1
ATOM 790 N N . THR A 1 105 ? -5.107 -1.525 19.536 1.00 85.75 105 THR A N 1
ATOM 791 C CA . THR A 1 105 ? -4.541 -2.569 18.678 1.00 85.75 105 THR A CA 1
ATOM 792 C C . THR A 1 105 ? -5.385 -2.720 17.418 1.00 85.75 105 THR A C 1
ATOM 794 O O . THR A 1 105 ? -6.598 -2.510 17.441 1.00 85.75 105 THR A O 1
ATOM 797 N N . VAL A 1 106 ? -4.743 -3.081 16.312 1.00 87.00 106 VAL A N 1
ATOM 798 C CA . VAL A 1 106 ? -5.407 -3.322 15.031 1.00 87.00 106 VAL A CA 1
ATOM 799 C C . VAL A 1 106 ? -5.006 -4.680 14.479 1.00 87.00 106 VAL A C 1
ATOM 801 O O . VAL A 1 106 ? -3.872 -5.121 14.676 1.00 87.00 106 VAL A O 1
ATOM 804 N N . LYS A 1 107 ? -5.919 -5.321 13.756 1.00 87.38 107 LYS A N 1
ATOM 805 C CA . LYS A 1 107 ? -5.591 -6.423 12.850 1.00 87.38 107 LYS A CA 1
ATOM 806 C C . LYS A 1 107 ? -5.502 -5.907 11.419 1.00 87.38 107 LYS A C 1
ATOM 808 O O . LYS A 1 107 ? -6.155 -4.924 11.077 1.00 87.38 107 LYS A O 1
ATOM 813 N N . VAL A 1 108 ? -4.713 -6.594 10.599 1.00 90.50 108 VAL A N 1
ATOM 814 C CA . VAL A 1 108 ? -4.750 -6.456 9.139 1.00 90.50 108 VAL A CA 1
ATOM 815 C C . VAL A 1 108 ? -5.681 -7.532 8.605 1.00 90.50 108 VAL A C 1
ATOM 817 O O . VAL A 1 108 ? -5.452 -8.717 8.852 1.00 90.50 108 VAL A O 1
ATOM 820 N N . ASP A 1 109 ? -6.734 -7.130 7.905 1.00 88.00 109 ASP A N 1
ATOM 821 C CA . ASP A 1 109 ? -7.712 -8.062 7.359 1.00 88.00 109 ASP A CA 1
ATOM 822 C C . ASP A 1 109 ? -7.219 -8.638 6.028 1.00 88.00 109 ASP A C 1
ATOM 824 O O . ASP A 1 109 ? -6.881 -7.907 5.098 1.00 88.00 109 ASP A O 1
ATOM 828 N N . GLY A 1 110 ? -7.139 -9.969 5.954 1.00 83.00 110 GLY A N 1
ATOM 829 C CA . GLY A 1 110 ? -6.638 -10.693 4.784 1.00 83.00 110 GLY A CA 1
ATOM 830 C C . GLY A 1 110 ? -7.735 -10.996 3.767 1.00 83.00 110 GLY A C 1
ATOM 831 O O . GLY A 1 110 ? -7.878 -10.296 2.767 1.00 83.00 110 GLY A O 1
ATOM 832 N N . VAL A 1 111 ? -8.506 -12.057 4.019 1.00 81.88 111 VAL A N 1
ATOM 833 C CA . VAL A 1 111 ? -9.575 -12.534 3.130 1.00 81.88 111 VAL A CA 1
ATOM 834 C C . VAL A 1 111 ? -10.880 -12.664 3.909 1.00 81.88 111 VAL A C 1
ATOM 836 O O . VAL A 1 111 ? -10.911 -13.291 4.968 1.00 81.88 111 VAL A O 1
ATOM 839 N N . GLN A 1 112 ? -11.964 -12.116 3.365 1.00 78.00 112 GLN A N 1
ATOM 840 C CA . GLN A 1 112 ? -13.319 -12.274 3.884 1.00 78.00 112 GLN A CA 1
ATOM 841 C C . GLN A 1 112 ? -14.081 -13.333 3.087 1.00 78.00 112 GLN A C 1
ATOM 843 O O . GLN A 1 112 ? -14.017 -13.383 1.856 1.00 78.00 112 GLN A O 1
ATOM 848 N N . SER A 1 113 ? -14.801 -14.197 3.806 1.00 79.62 113 SER A N 1
ATOM 849 C CA . SER A 1 113 ? -15.657 -15.252 3.237 1.00 79.62 113 SER A CA 1
ATOM 850 C C . SER A 1 113 ? -14.943 -16.192 2.250 1.00 79.62 113 SER A C 1
ATOM 852 O O . SER A 1 113 ? -15.580 -16.788 1.389 1.00 79.62 113 SER A O 1
ATOM 854 N N . GLY A 1 114 ? -13.614 -1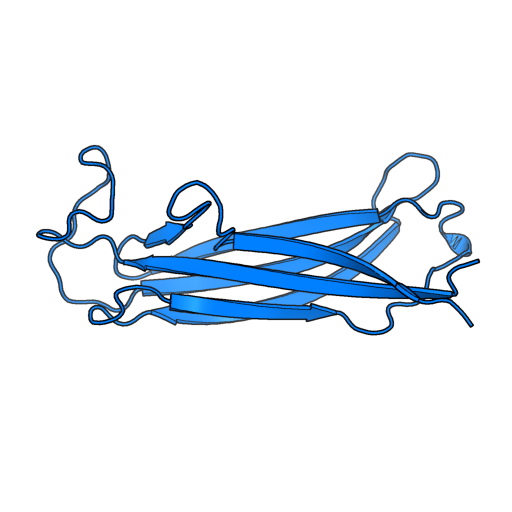6.307 2.352 1.00 77.06 114 GLY A N 1
ATOM 855 C CA . GLY A 1 114 ? -12.779 -17.151 1.490 1.00 77.06 114 GLY A CA 1
ATOM 856 C C . GLY A 1 114 ? -12.578 -16.651 0.054 1.00 77.06 114 GLY A C 1
ATOM 857 O O . GLY A 1 114 ? -11.869 -17.310 -0.699 1.00 77.06 114 GLY A O 1
ATOM 858 N N . VAL A 1 115 ? -13.161 -15.510 -0.334 1.00 77.62 115 VAL A N 1
ATOM 859 C CA . VAL A 1 115 ? -13.138 -15.021 -1.728 1.00 77.62 115 VAL A CA 1
ATOM 860 C C . VAL A 1 115 ? -12.723 -13.559 -1.867 1.00 77.62 115 VAL A C 1
ATOM 862 O O . VAL A 1 115 ? -12.047 -13.208 -2.832 1.00 77.62 115 VAL A O 1
ATOM 865 N N . THR A 1 116 ? -13.083 -12.695 -0.918 1.00 81.00 116 THR A N 1
ATOM 866 C CA . THR A 1 116 ? -12.825 -11.257 -1.034 1.00 81.00 116 THR A CA 1
ATOM 867 C C . THR A 1 116 ? -11.496 -10.923 -0.380 1.00 81.00 116 THR A C 1
ATOM 869 O O . THR A 1 116 ? -11.372 -11.017 0.838 1.00 81.00 116 THR A O 1
ATOM 872 N N . SER A 1 117 ? -10.502 -10.515 -1.169 1.00 83.56 117 SER A N 1
ATOM 873 C CA . SER A 1 117 ? -9.250 -9.990 -0.622 1.00 83.56 117 SER A CA 1
ATOM 874 C C . SER A 1 117 ? -9.471 -8.572 -0.096 1.00 83.56 117 SER A C 1
ATOM 876 O O . SER A 1 117 ? -9.746 -7.663 -0.875 1.00 83.56 117 SER A O 1
ATOM 878 N N . LEU A 1 118 ? -9.360 -8.389 1.219 1.00 85.25 118 LEU A N 1
ATOM 879 C CA . LEU A 1 118 ? -9.529 -7.092 1.885 1.00 85.25 118 LEU A CA 1
ATOM 880 C C . LEU A 1 118 ? -8.213 -6.305 1.955 1.00 85.25 118 LEU A C 1
ATOM 882 O O . LEU A 1 118 ? -8.209 -5.073 1.959 1.00 85.25 118 LEU A O 1
ATOM 886 N N . THR A 1 119 ? -7.083 -7.017 1.935 1.00 92.19 119 THR A N 1
ATOM 887 C CA . THR A 1 119 ? -5.747 -6.436 1.780 1.00 92.19 119 THR A CA 1
ATOM 888 C C . THR A 1 119 ? -5.026 -7.097 0.613 1.00 92.19 119 THR A C 1
ATOM 890 O O . THR A 1 119 ? -4.735 -8.290 0.650 1.00 92.19 119 THR A O 1
ATOM 893 N N . ASN A 1 120 ? -4.715 -6.329 -0.429 1.00 91.06 120 ASN A N 1
ATOM 894 C CA . ASN A 1 120 ? -3.993 -6.807 -1.608 1.00 91.06 120 ASN A CA 1
ATOM 895 C C . ASN A 1 120 ? -3.247 -5.674 -2.306 1.00 91.06 120 ASN A C 1
ATOM 897 O O . ASN A 1 120 ? -3.563 -4.496 -2.151 1.00 91.06 120 ASN A O 1
ATOM 901 N N . GLY A 1 121 ? -2.261 -6.064 -3.108 1.00 92.94 121 GLY A N 1
ATOM 902 C CA . GLY A 1 121 ? -1.566 -5.193 -4.042 1.00 92.94 121 GLY A CA 1
ATOM 903 C C . GLY A 1 121 ? -1.571 -5.806 -5.436 1.00 92.94 121 GLY A C 1
ATOM 904 O O . GLY A 1 121 ? -1.515 -7.025 -5.584 1.00 92.94 121 GLY A O 1
ATOM 905 N N . ILE A 1 122 ? -1.646 -4.959 -6.453 1.00 95.69 122 ILE A N 1
ATOM 906 C CA . ILE A 1 122 ? -1.616 -5.346 -7.860 1.00 95.69 122 ILE A CA 1
ATOM 907 C C . ILE A 1 122 ? -0.775 -4.344 -8.647 1.00 95.69 122 ILE A C 1
ATOM 909 O O . ILE A 1 122 ? -0.766 -3.151 -8.341 1.00 95.69 122 ILE A O 1
ATOM 913 N N . ALA A 1 123 ? -0.066 -4.832 -9.661 1.00 96.75 123 ALA A N 1
ATOM 914 C CA . ALA A 1 123 ? 0.666 -4.013 -10.614 1.00 96.75 123 ALA A CA 1
ATOM 915 C C . ALA A 1 123 ? 0.221 -4.344 -12.043 1.00 96.75 123 ALA A C 1
ATOM 917 O O . ALA A 1 123 ? -0.093 -5.491 -12.358 1.00 96.75 123 ALA A O 1
ATOM 918 N N . PHE A 1 124 ? 0.200 -3.328 -12.897 1.00 96.38 124 PHE A N 1
ATOM 919 C CA . PHE A 1 124 ? -0.238 -3.379 -14.282 1.00 96.38 124 PHE A CA 1
ATOM 920 C C . PHE A 1 124 ? 0.873 -2.843 -15.176 1.00 96.38 124 PHE A C 1
ATOM 922 O O . PHE A 1 124 ? 1.400 -1.754 -14.942 1.00 96.38 124 PHE A O 1
ATOM 929 N N . ASN A 1 125 ? 1.195 -3.605 -16.213 1.00 96.31 125 ASN A N 1
ATOM 930 C CA . ASN A 1 125 ? 2.060 -3.155 -17.290 1.00 96.31 125 ASN A CA 1
ATOM 931 C C . ASN A 1 125 ? 1.264 -2.254 -18.232 1.00 96.31 125 ASN A C 1
ATOM 933 O O . ASN A 1 125 ? 0.233 -2.671 -18.759 1.00 96.31 125 ASN A O 1
ATOM 937 N N . ASN A 1 126 ? 1.769 -1.052 -18.481 1.00 94.19 126 ASN A N 1
ATOM 938 C CA . ASN A 1 126 ? 1.173 -0.116 -19.420 1.00 94.19 126 ASN A CA 1
ATOM 939 C C . ASN A 1 126 ? 1.977 -0.130 -20.724 1.00 94.19 126 ASN A C 1
ATOM 941 O O . ASN A 1 126 ? 3.175 0.177 -20.749 1.00 94.19 126 ASN A O 1
ATOM 945 N N . PHE A 1 127 ? 1.301 -0.496 -21.808 1.00 92.44 127 PHE A N 1
ATOM 946 C CA . PHE A 1 127 ? 1.852 -0.541 -23.160 1.00 92.44 127 PHE A CA 1
ATOM 947 C C . PHE A 1 127 ? 1.447 0.721 -23.930 1.00 92.44 127 PHE A C 1
ATOM 949 O O . PHE A 1 127 ? 0.467 1.378 -23.577 1.00 92.44 127 PHE A O 1
ATOM 956 N N . ARG A 1 128 ? 2.213 1.057 -24.966 1.00 79.75 128 ARG A N 1
ATOM 957 C CA . ARG A 1 128 ? 1.821 2.038 -25.984 1.00 79.75 128 ARG A CA 1
ATOM 958 C C . ARG A 1 128 ? 1.408 1.317 -27.251 1.00 79.75 128 ARG A C 1
ATOM 960 O O . ARG A 1 128 ? 2.011 0.251 -27.511 1.00 79.75 128 ARG A O 1
#

Radius of gyration: 17.66 Å; chains: 1; bounding box: 38×25×53 Å

Secondary structure (DSSP, 8-state):
--SEEEEEEEEEEEE-BTT-SSS-TTS-PBPS-S-EEEEEEEEEEEE-TTSSEEEEEEEEEEEEEPTT-S-EEEEEEEEEEEP-GGGS---EEEEEEEEEEESS-EEEE-EETTTEESSEEEEEEEP-

Sequence (128 aa):
DAVTVSAQANVELTTCYQGTASCASAMQAYPRGRNAVVHTRFELVQLNAADRACRTHQFAADRTITDDAHHAVGYSKLSDIPIDDACGSRSFLLRVYVKHVSGQTVKVDGVQSGVTSLTNGIAFNNFR

Foldseek 3Di:
DFFFKKKKKKWKKAFAEPPDPQDDPPDDHHHDDWWWKKKKKKWKFFAAPVRHGDDIDMDIDIDTHHNPDRMDMDMDIDPGHGDDCVSVDRDIDIDMDMDTDDDTDMDTDADDPNPRGNTDMDMDGHDD

pLDDT: mean 89.01, std 10.14, range [63.53, 98.56]